Protein AF-A0A836A441-F1 (afdb_monomer)

pLDDT: mean 84.45, std 13.36, range [53.81, 96.5]

Radius of gyration: 16.5 Å; Cα contacts (8 Å, |Δi|>4): 150; chains: 1; bounding box: 39×15×45 Å

Foldseek 3Di:
DDPCLVPDDDDDLPQWDKDPWDWDDDPQKIKTKIFIAGNVPRDTPKIWIWIWHDDDQKIWIWIDIPHVDTDIDIDGNDPPDD

Sequence (82 aa):
MCVDCVEKEYPNRDFMLITNKSLKEEDGEEIVTYDHLCKNCHHVIARHEYMFSIMDEFQEYTMLCLLCGKAEDTISILPDDP

Mean predicted aligned error: 7.47 Å

Organism: Ovis aries (NCBI:txid9940)

Structure (mmCIF, N/CA/C/O backbone):
data_AF-A0A836A441-F1
#
_entry.id   AF-A0A836A441-F1
#
loop_
_atom_site.group_PDB
_atom_site.id
_atom_site.type_symbol
_atom_site.label_atom_id
_atom_site.label_alt_id
_atom_site.label_comp_id
_atom_site.label_asym_id
_atom_site.label_entity_id
_atom_site.label_seq_id
_atom_site.pdbx_PDB_ins_code
_atom_site.Cartn_x
_atom_site.Cartn_y
_atom_site.Cartn_z
_atom_site.occupancy
_atom_site.B_iso_or_equiv
_atom_site.auth_seq_id
_at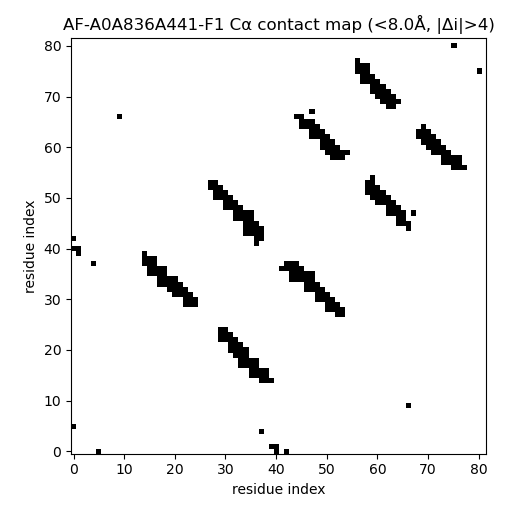om_site.auth_comp_id
_atom_site.auth_asym_id
_atom_site.auth_atom_id
_atom_site.pdbx_PDB_model_num
ATOM 1 N N . MET A 1 1 ? 16.525 4.783 -17.372 1.00 58.44 1 MET A N 1
ATOM 2 C CA . MET A 1 1 ? 15.043 4.795 -17.357 1.00 58.44 1 MET A CA 1
ATOM 3 C C . MET A 1 1 ? 14.554 4.270 -18.701 1.00 58.44 1 MET A C 1
ATOM 5 O O . MET A 1 1 ? 15.211 4.563 -19.691 1.00 58.44 1 MET A O 1
ATOM 9 N N . CYS A 1 2 ? 13.514 3.431 -18.738 1.00 62.56 2 CYS A N 1
ATOM 10 C CA . CYS A 1 2 ? 13.037 2.809 -19.980 1.00 62.56 2 CYS A CA 1
ATOM 11 C C . CYS A 1 2 ? 12.132 3.747 -20.787 1.00 62.56 2 CYS A C 1
ATOM 13 O O . CYS A 1 2 ? 11.496 4.610 -20.193 1.00 62.56 2 CYS A O 1
ATOM 15 N N . VAL A 1 3 ? 12.042 3.554 -22.107 1.00 60.84 3 VAL 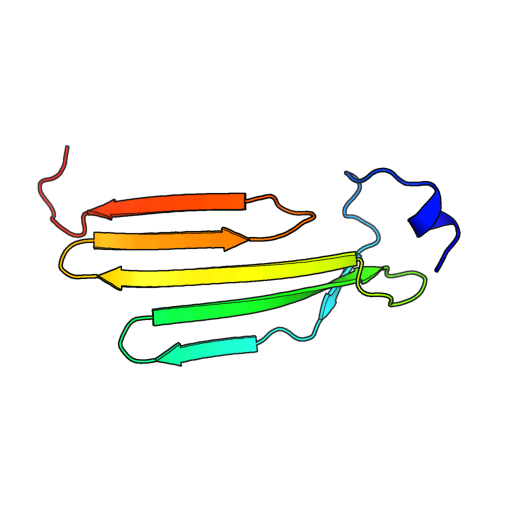A N 1
ATOM 16 C CA . VAL A 1 3 ? 11.179 4.362 -22.993 1.00 60.84 3 VAL A CA 1
ATOM 17 C C . VAL A 1 3 ? 9.710 4.287 -22.548 1.00 60.84 3 VAL A C 1
ATOM 19 O O . VAL A 1 3 ? 9.085 5.323 -22.348 1.00 60.84 3 VAL A O 1
ATOM 22 N N . ASP A 1 4 ? 9.215 3.089 -22.204 1.00 61.66 4 ASP A N 1
ATOM 23 C CA . ASP A 1 4 ? 7.861 2.899 -21.651 1.00 61.66 4 ASP A CA 1
ATOM 24 C C . ASP A 1 4 ? 7.590 3.691 -20.368 1.00 61.66 4 ASP A C 1
ATOM 26 O O . ASP A 1 4 ? 6.443 3.974 -20.045 1.00 61.66 4 ASP A O 1
ATOM 30 N N . CYS A 1 5 ? 8.636 4.007 -19.615 1.00 65.19 5 CYS A N 1
ATOM 31 C CA . CYS A 1 5 ? 8.543 4.667 -18.329 1.00 65.19 5 CYS A CA 1
ATOM 32 C C . CYS A 1 5 ? 8.581 6.198 -18.445 1.00 65.19 5 CYS A C 1
ATOM 34 O O . CYS A 1 5 ? 8.191 6.897 -17.518 1.00 65.19 5 CYS A O 1
ATOM 36 N N . VAL A 1 6 ? 9.124 6.704 -19.556 1.00 60.00 6 VAL A N 1
ATOM 37 C CA . VAL A 1 6 ? 9.223 8.136 -19.865 1.00 60.00 6 VAL A CA 1
ATOM 38 C C . VAL A 1 6 ? 7.981 8.601 -20.627 1.00 60.00 6 VAL A C 1
ATOM 40 O O . VAL A 1 6 ? 7.570 9.744 -20.475 1.00 60.00 6 VAL A O 1
ATOM 43 N N . GLU A 1 7 ? 7.371 7.716 -21.419 1.00 56.72 7 GLU A N 1
ATOM 44 C CA . GLU A 1 7 ? 6.251 8.062 -22.303 1.00 56.72 7 GLU A CA 1
ATOM 45 C C . GLU A 1 7 ? 4.861 7.755 -21.726 1.00 56.72 7 GLU A C 1
ATOM 47 O O . GLU A 1 7 ? 3.866 8.256 -22.247 1.00 56.72 7 GLU A O 1
ATOM 52 N N . LYS A 1 8 ? 4.751 6.942 -20.666 1.00 56.25 8 LYS A N 1
ATOM 53 C CA . LYS A 1 8 ? 3.449 6.580 -20.085 1.00 56.25 8 LYS A CA 1
ATOM 54 C C . LYS A 1 8 ? 3.164 7.390 -18.827 1.00 56.25 8 LYS A C 1
ATOM 56 O O . LYS A 1 8 ? 3.643 7.070 -17.744 1.00 56.25 8 LYS A O 1
ATOM 61 N N . GLU A 1 9 ? 2.309 8.398 -18.972 1.00 53.81 9 GLU A N 1
ATOM 62 C CA . GLU A 1 9 ? 1.558 8.948 -17.845 1.00 53.81 9 GLU A CA 1
ATOM 63 C C . GLU A 1 9 ? 0.624 7.845 -17.309 1.00 53.81 9 GLU A C 1
ATOM 65 O O . GLU A 1 9 ? -0.137 7.225 -18.055 1.00 53.81 9 GLU A O 1
ATOM 70 N N . TYR A 1 10 ? 0.769 7.508 -16.027 1.00 59.81 10 TYR A N 1
ATOM 71 C CA . TYR A 1 10 ? 0.162 6.340 -15.383 1.00 59.81 10 TYR A CA 1
ATOM 72 C C . TYR A 1 10 ? -1.375 6.314 -15.512 1.00 59.81 10 TYR A C 1
ATOM 74 O O . TYR A 1 10 ? -2.043 7.227 -15.032 1.00 59.81 10 TYR A O 1
ATOM 82 N N . PRO A 1 11 ? -1.956 5.239 -16.095 1.00 54.84 11 PRO A N 1
ATOM 83 C CA . PRO A 1 11 ? -2.797 4.377 -15.250 1.00 54.84 11 PRO A CA 1
ATOM 84 C C . PRO A 1 11 ? -2.734 2.875 -15.591 1.00 54.84 11 PRO A C 1
ATOM 86 O O . PRO A 1 11 ? -3.475 2.079 -15.013 1.00 54.84 11 PRO A O 1
ATOM 89 N N . ASN A 1 12 ? -1.892 2.443 -16.534 1.00 60.03 12 ASN A N 1
ATOM 90 C CA . ASN A 1 12 ? -1.834 1.031 -16.910 1.00 60.03 12 ASN A CA 1
ATOM 91 C C . ASN A 1 12 ? -0.908 0.263 -15.949 1.00 60.03 12 ASN A C 1
ATOM 93 O O . ASN A 1 12 ? 0.304 0.439 -15.953 1.00 60.03 12 ASN A O 1
ATOM 97 N N . ARG A 1 13 ? -1.496 -0.564 -15.075 1.00 64.69 13 ARG A N 1
AT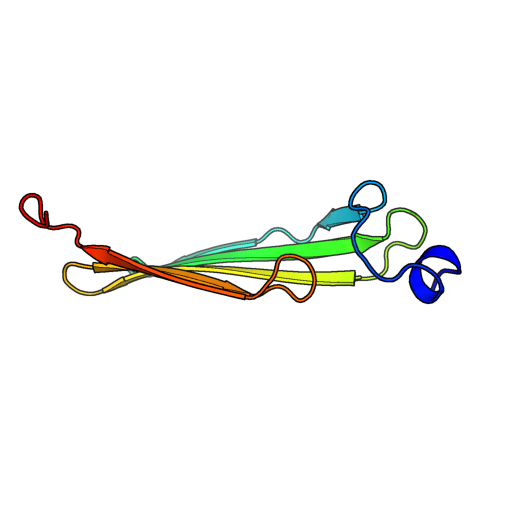OM 98 C CA . ARG A 1 13 ? -0.774 -1.289 -14.014 1.00 64.69 13 ARG A CA 1
ATOM 99 C C . ARG A 1 13 ? -0.134 -2.610 -14.476 1.00 64.69 13 ARG A C 1
ATOM 101 O O . ARG A 1 13 ? 0.534 -3.272 -13.688 1.00 64.69 13 ARG A O 1
ATOM 108 N N . ASP A 1 14 ? -0.321 -2.985 -15.739 1.00 71.62 14 ASP A N 1
ATOM 109 C CA . ASP A 1 14 ? 0.007 -4.315 -16.278 1.00 71.62 14 ASP A CA 1
ATOM 110 C C . ASP A 1 14 ? 1.525 -4.565 -16.410 1.00 71.62 14 ASP A C 1
ATOM 112 O O . ASP A 1 14 ? 2.005 -5.698 -16.430 1.00 71.62 14 ASP A O 1
ATOM 116 N N . PHE A 1 15 ? 2.318 -3.491 -16.445 1.00 72.88 15 PHE A N 1
ATOM 117 C CA . PHE A 1 15 ? 3.775 -3.546 -16.582 1.00 72.88 15 PHE A CA 1
ATOM 118 C C . PHE A 1 15 ? 4.534 -3.366 -15.263 1.00 72.88 15 PHE A C 1
ATOM 120 O O . PHE A 1 15 ? 5.720 -3.035 -15.292 1.00 72.88 15 PHE A O 1
ATOM 127 N N . MET A 1 16 ? 3.892 -3.568 -14.110 1.00 84.75 16 MET A N 1
ATOM 128 C CA . MET A 1 16 ? 4.526 -3.347 -12.808 1.00 84.75 16 MET A CA 1
ATOM 129 C C . MET A 1 16 ? 4.694 -4.638 -12.008 1.00 84.75 16 MET A C 1
ATOM 131 O O . MET A 1 16 ? 3.876 -5.550 -12.074 1.00 84.75 16 MET A O 1
ATOM 135 N N . LEU A 1 17 ? 5.769 -4.692 -11.230 1.00 89.94 17 LEU A N 1
ATOM 136 C CA . LEU A 1 17 ? 6.091 -5.744 -10.272 1.00 89.94 17 LEU A CA 1
ATOM 137 C C . LEU A 1 17 ? 6.071 -5.152 -8.863 1.00 89.94 17 LEU A C 1
ATOM 139 O O . LEU A 1 17 ? 6.388 -3.980 -8.688 1.00 89.94 17 LEU A O 1
ATOM 143 N N . ILE A 1 18 ? 5.727 -5.956 -7.861 1.00 92.31 18 ILE A N 1
ATOM 144 C CA . ILE A 1 18 ? 5.863 -5.580 -6.450 1.00 92.31 18 ILE A CA 1
ATOM 145 C C . ILE A 1 18 ? 7.080 -6.310 -5.884 1.00 92.31 18 ILE A C 1
ATOM 147 O O . ILE A 1 18 ? 7.194 -7.525 -6.042 1.00 92.31 18 ILE A O 1
ATOM 151 N N . THR A 1 19 ? 7.987 -5.582 -5.234 1.00 94.19 19 THR A N 1
ATOM 152 C CA . THR A 1 19 ? 9.158 -6.155 -4.552 1.00 94.19 19 THR A CA 1
ATOM 153 C C . THR A 1 19 ? 9.424 -5.450 -3.223 1.00 94.19 19 THR A C 1
ATOM 155 O O . THR A 1 19 ? 8.725 -4.499 -2.874 1.00 94.19 19 THR A O 1
ATOM 158 N N . ASN A 1 20 ? 10.433 -5.920 -2.482 1.00 92.62 20 ASN A N 1
ATOM 159 C CA . ASN A 1 20 ? 10.848 -5.366 -1.189 1.00 92.62 20 ASN A CA 1
ATOM 160 C C . ASN A 1 20 ? 9.684 -5.239 -0.198 1.00 92.62 20 ASN A C 1
ATOM 162 O O . ASN A 1 20 ? 9.647 -4.306 0.600 1.00 92.62 20 ASN A O 1
ATOM 166 N N . LYS A 1 21 ? 8.719 -6.168 -0.262 1.00 94.75 21 LYS A N 1
ATOM 167 C CA . LYS A 1 21 ? 7.599 -6.168 0.673 1.00 94.75 21 LYS A CA 1
ATOM 168 C C . LYS A 1 21 ? 8.139 -6.407 2.080 1.00 94.75 21 LYS A C 1
ATOM 170 O O . LYS A 1 21 ? 8.737 -7.448 2.345 1.00 94.75 21 LYS A O 1
ATOM 175 N N . SER A 1 22 ? 7.911 -5.445 2.958 1.00 96.00 22 SER A N 1
ATOM 176 C CA . SER A 1 22 ? 8.251 -5.496 4.369 1.00 96.00 22 SER A CA 1
ATOM 177 C C . SER A 1 22 ? 6.999 -5.203 5.179 1.00 96.00 22 SER A C 1
ATOM 179 O O . SER A 1 22 ? 6.167 -4.384 4.791 1.00 96.00 22 SER A O 1
ATOM 181 N N . LEU A 1 23 ? 6.866 -5.926 6.280 1.00 95.06 23 LEU A N 1
ATOM 182 C CA . LEU A 1 23 ? 5.808 -5.768 7.256 1.00 95.06 23 LEU A CA 1
ATOM 183 C C . LEU A 1 23 ? 6.490 -5.601 8.613 1.00 95.06 23 LEU A C 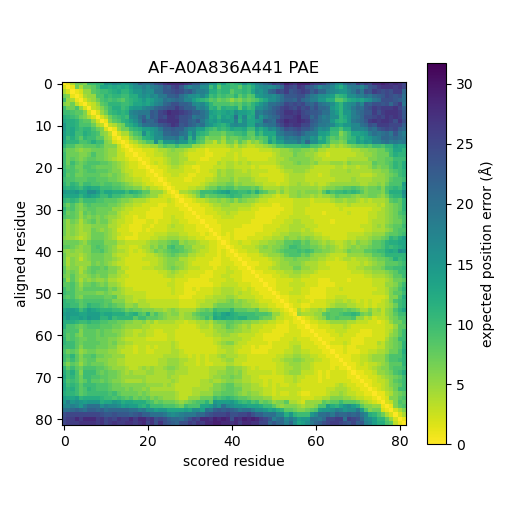1
ATOM 185 O O . LEU A 1 23 ? 7.427 -6.344 8.923 1.00 95.06 23 LEU A O 1
ATOM 189 N N . LYS A 1 24 ? 6.078 -4.579 9.356 1.00 94.81 24 LYS A N 1
ATOM 190 C CA . LYS A 1 24 ? 6.536 -4.284 10.712 1.00 94.81 24 LYS A CA 1
ATOM 191 C C . LYS A 1 24 ? 5.317 -4.177 11.607 1.00 94.81 24 LYS A C 1
ATOM 193 O O . LYS A 1 24 ? 4.368 -3.509 11.222 1.00 94.81 24 LYS A O 1
ATOM 198 N N . GLU A 1 25 ? 5.372 -4.816 12.763 1.00 94.38 25 GLU A N 1
ATOM 199 C CA . GLU A 1 25 ? 4.308 -4.785 13.763 1.00 94.38 25 GLU A CA 1
ATOM 200 C C . GLU A 1 25 ? 4.953 -4.435 15.103 1.00 94.38 25 GLU A C 1
ATOM 202 O O . GLU A 1 25 ? 5.800 -5.189 15.592 1.00 94.38 25 GLU A O 1
ATOM 207 N N . GLU A 1 26 ? 4.601 -3.288 15.674 1.00 90.69 26 GLU A N 1
ATOM 208 C CA . GLU A 1 26 ? 5.094 -2.825 16.975 1.00 90.69 26 GLU A CA 1
ATOM 209 C C . GLU A 1 26 ? 3.951 -2.150 17.741 1.00 90.69 26 GLU A C 1
ATOM 211 O O . GLU A 1 26 ? 3.296 -1.263 17.220 1.00 90.69 26 GLU A O 1
ATOM 216 N N . ASP A 1 27 ? 3.705 -2.577 18.984 1.00 85.19 27 ASP A N 1
ATOM 217 C CA . ASP A 1 27 ? 2.788 -1.915 19.936 1.00 85.19 27 ASP A CA 1
ATOM 218 C C . ASP A 1 27 ? 1.357 -1.619 19.418 1.00 85.19 27 ASP A C 1
ATOM 220 O O . ASP A 1 27 ? 0.724 -0.657 19.833 1.00 85.19 27 ASP A O 1
ATOM 224 N N . GLY A 1 28 ? 0.815 -2.451 18.519 1.00 82.75 28 GLY A N 1
ATOM 225 C CA . GLY A 1 28 ? -0.516 -2.223 17.928 1.00 82.75 28 GLY A CA 1
ATOM 226 C C . GLY A 1 28 ? -0.520 -1.304 16.698 1.00 82.75 28 GLY A C 1
ATOM 227 O O . GLY A 1 28 ? -1.591 -0.970 16.191 1.00 82.75 28 GLY A O 1
ATOM 228 N N . GLU A 1 29 ? 0.660 -0.936 16.200 1.00 91.88 29 GLU A N 1
ATOM 229 C CA . GLU A 1 29 ? 0.892 -0.356 14.879 1.00 91.88 29 GLU A CA 1
ATOM 230 C C . GLU A 1 29 ? 1.391 -1.439 13.908 1.00 91.88 29 GLU A C 1
ATOM 232 O O . GLU A 1 29 ? 2.300 -2.214 14.218 1.00 91.88 29 GLU A O 1
ATOM 237 N N . GLU A 1 30 ? 0.822 -1.470 12.706 1.00 95.44 30 GLU A N 1
ATOM 238 C CA . GLU A 1 30 ? 1.253 -2.291 11.582 1.00 95.44 30 GLU A CA 1
ATOM 239 C C . GLU A 1 30 ? 1.646 -1.403 10.396 1.00 95.44 30 GLU A C 1
ATOM 241 O O . GLU A 1 30 ? 0.840 -0.649 9.851 1.00 95.44 30 GLU A O 1
ATOM 246 N N . ILE A 1 31 ? 2.884 -1.536 9.926 1.00 95.88 31 ILE A N 1
ATOM 247 C CA . ILE A 1 31 ? 3.397 -0.815 8.761 1.00 95.88 31 ILE A CA 1
ATOM 248 C C . ILE A 1 31 ? 3.738 -1.811 7.657 1.00 95.88 31 ILE A C 1
ATOM 250 O O . ILE A 1 31 ? 4.639 -2.645 7.786 1.00 95.88 31 ILE A O 1
ATOM 254 N N . VAL A 1 32 ? 3.071 -1.673 6.515 1.00 96.50 32 VAL A N 1
ATOM 255 C CA . VAL A 1 32 ? 3.330 -2.427 5.290 1.00 96.50 32 VAL A CA 1
ATOM 256 C C . VAL A 1 32 ? 3.983 -1.512 4.264 1.00 96.50 32 VAL A C 1
ATOM 258 O O . VAL A 1 32 ? 3.403 -0.527 3.817 1.00 96.50 32 VAL A O 1
ATOM 261 N N . THR A 1 33 ? 5.182 -1.876 3.819 1.00 96.38 33 THR A N 1
ATOM 262 C CA . THR A 1 33 ? 5.890 -1.153 2.755 1.00 96.38 33 THR A CA 1
ATOM 263 C C . THR A 1 33 ? 6.238 -2.077 1.605 1.00 96.38 33 THR A C 1
ATOM 265 O O . THR A 1 33 ? 6.572 -3.243 1.813 1.00 96.38 33 THR A O 1
ATOM 268 N N . TYR A 1 34 ? 6.150 -1.579 0.376 1.00 96.38 34 TYR A N 1
ATOM 269 C CA . TYR A 1 34 ? 6.636 -2.285 -0.808 1.00 96.38 34 TYR A CA 1
ATOM 270 C C . TYR A 1 34 ? 6.923 -1.322 -1.961 1.00 96.38 34 TYR A C 1
ATOM 272 O O . TYR A 1 34 ? 6.385 -0.218 -2.022 1.00 96.38 34 TYR A O 1
ATOM 280 N N . ASP A 1 35 ? 7.748 -1.755 -2.910 1.00 94.25 35 ASP A N 1
ATOM 281 C CA . ASP A 1 35 ? 8.111 -0.957 -4.080 1.00 94.25 35 ASP A CA 1
ATOM 282 C C . ASP A 1 35 ? 7.392 -1.461 -5.334 1.00 94.25 35 ASP A C 1
ATOM 284 O O . ASP A 1 35 ? 7.373 -2.661 -5.625 1.00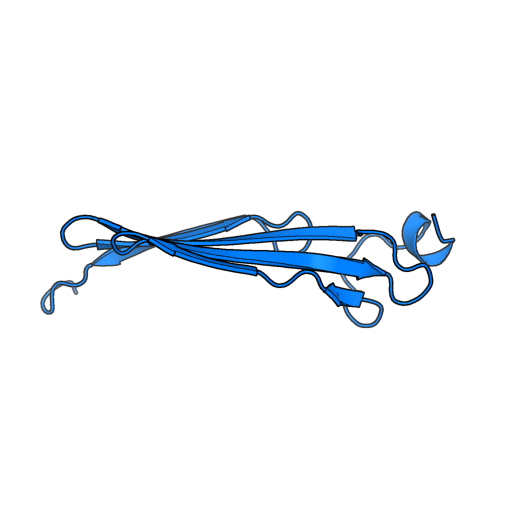 94.25 35 ASP A O 1
ATOM 288 N N . HIS A 1 36 ? 6.850 -0.530 -6.117 1.00 91.31 36 HIS A N 1
ATOM 289 C CA . HIS A 1 36 ? 6.395 -0.774 -7.480 1.00 91.31 36 HIS A CA 1
ATOM 290 C C . HIS A 1 36 ? 7.582 -0.651 -8.429 1.00 91.31 36 HIS A C 1
ATOM 292 O O . HIS A 1 36 ? 8.176 0.421 -8.533 1.00 91.31 36 HIS A O 1
ATOM 298 N N . LEU A 1 37 ? 7.922 -1.719 -9.146 1.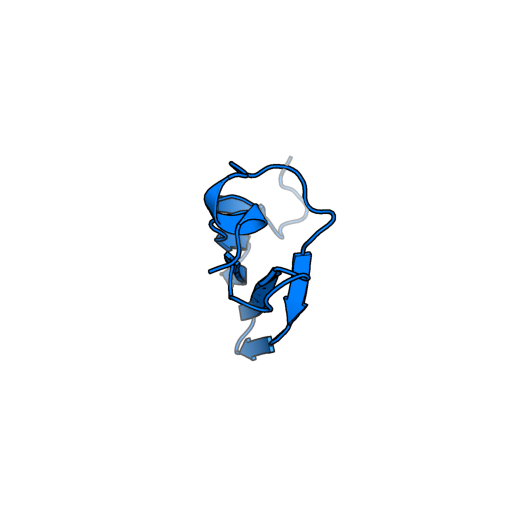00 89.12 37 LEU A N 1
ATOM 299 C CA . LEU A 1 37 ? 8.992 -1.731 -10.139 1.00 89.12 37 LEU A CA 1
ATOM 300 C C . LEU A 1 37 ? 8.438 -1.840 -11.549 1.00 89.12 37 LEU A C 1
ATOM 302 O O . LEU A 1 37 ? 7.488 -2.575 -11.797 1.00 89.12 37 LEU A O 1
ATOM 306 N N . CYS A 1 38 ? 9.089 -1.187 -12.505 1.00 86.75 38 CYS A N 1
ATOM 307 C CA . CYS A 1 38 ? 8.814 -1.432 -13.915 1.00 86.75 38 CYS A CA 1
ATOM 308 C C . CYS A 1 38 ? 9.276 -2.846 -14.303 1.00 86.75 38 CYS A C 1
ATOM 310 O O . CYS A 1 38 ? 10.453 -3.166 -14.178 1.00 86.75 38 CYS A O 1
ATOM 312 N N . LYS A 1 39 ? 8.394 -3.672 -14.865 1.00 84.12 39 LYS A N 1
ATOM 313 C CA . LYS A 1 39 ? 8.710 -5.026 -15.351 1.00 84.12 39 LYS A CA 1
ATOM 314 C C . LYS A 1 39 ? 9.780 -5.044 -16.449 1.00 84.12 39 LYS A C 1
ATOM 316 O O . LYS A 1 39 ? 10.485 -6.034 -16.594 1.00 84.12 39 LYS A O 1
ATOM 321 N N . ASN A 1 40 ? 9.902 -3.963 -17.224 1.00 83.69 40 ASN A N 1
ATOM 322 C CA . ASN A 1 40 ? 10.801 -3.915 -18.379 1.00 83.69 40 ASN A CA 1
ATOM 323 C C . ASN A 1 40 ? 12.246 -3.532 -18.006 1.00 83.69 40 ASN A C 1
ATOM 325 O O . ASN A 1 40 ? 13.197 -4.017 -18.608 1.00 83.69 40 ASN A O 1
ATOM 329 N N . CYS A 1 41 ? 12.436 -2.660 -17.009 1.00 86.94 41 CYS A N 1
ATOM 330 C CA . CYS A 1 41 ? 13.770 -2.169 -16.628 1.00 86.94 41 CYS A CA 1
ATOM 331 C C . CYS A 1 41 ? 14.086 -2.241 -15.132 1.00 86.94 41 CYS A C 1
ATOM 333 O O . CYS A 1 41 ? 15.161 -1.811 -14.725 1.00 86.94 41 CYS A O 1
ATOM 335 N N . HIS A 1 42 ? 13.163 -2.767 -14.328 1.00 86.75 42 HIS A N 1
ATOM 336 C CA . HIS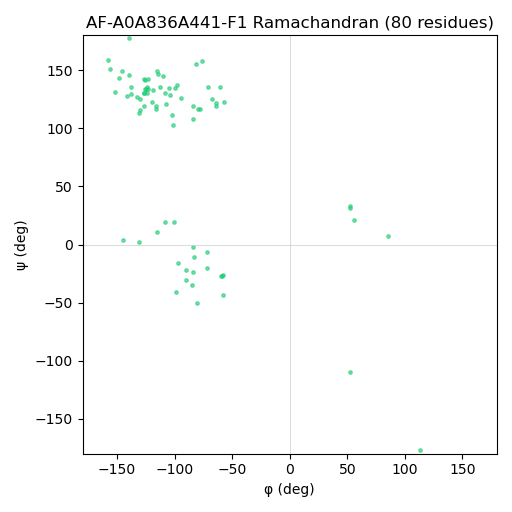 A 1 42 ? 13.291 -2.972 -12.884 1.00 86.75 42 HIS A CA 1
ATOM 337 C C . HIS A 1 42 ? 13.627 -1.717 -12.068 1.00 86.75 42 HIS A C 1
ATOM 339 O O . HIS A 1 42 ? 14.106 -1.827 -10.944 1.00 86.75 42 HIS A O 1
ATOM 345 N N . HIS A 1 43 ? 13.367 -0.515 -12.586 1.00 85.81 43 HIS A N 1
ATOM 346 C CA . HIS A 1 43 ? 13.468 0.682 -11.755 1.00 85.81 43 HIS A CA 1
ATOM 347 C C . HIS A 1 43 ? 12.272 0.804 -10.817 1.00 85.81 43 HIS A C 1
ATOM 349 O O . HIS A 1 43 ? 11.193 0.304 -11.134 1.00 85.81 43 HIS A O 1
ATOM 355 N N . VAL A 1 44 ? 12.443 1.549 -9.727 1.00 88.44 44 VAL A N 1
ATOM 356 C CA . VAL A 1 44 ? 11.366 1.887 -8.790 1.00 88.44 44 VAL A CA 1
ATOM 357 C C . VAL A 1 44 ? 10.502 3.011 -9.369 1.00 88.44 44 VAL A C 1
ATOM 359 O O . VAL A 1 44 ? 10.992 4.108 -9.619 1.00 88.44 44 VAL A O 1
ATOM 362 N N . ILE A 1 45 ? 9.233 2.702 -9.622 1.00 86.56 45 ILE A N 1
ATOM 363 C CA . ILE A 1 45 ? 8.183 3.605 -10.116 1.00 86.56 45 ILE A CA 1
ATOM 364 C C . ILE A 1 45 ? 7.620 4.434 -8.962 1.00 86.56 45 ILE A C 1
ATOM 366 O O . ILE A 1 45 ? 7.491 5.651 -9.048 1.00 86.56 45 ILE A O 1
ATOM 370 N N . ALA A 1 46 ? 7.258 3.750 -7.882 1.00 90.19 46 ALA A N 1
ATOM 371 C CA . ALA A 1 46 ? 6.650 4.346 -6.711 1.00 90.19 46 ALA A CA 1
ATOM 372 C C . ALA A 1 46 ? 6.914 3.453 -5.507 1.00 90.19 46 ALA A C 1
ATOM 374 O O . ALA A 1 46 ? 7.000 2.232 -5.634 1.00 90.19 46 ALA A O 1
ATOM 375 N N . ARG A 1 47 ? 6.983 4.072 -4.337 1.00 92.94 47 ARG A N 1
ATOM 376 C CA . ARG A 1 47 ? 6.972 3.364 -3.066 1.00 92.94 47 ARG A CA 1
ATOM 377 C C . ARG A 1 47 ? 5.561 3.393 -2.507 1.00 92.94 47 ARG A C 1
ATOM 379 O O . ARG A 1 47 ? 4.871 4.406 -2.636 1.00 92.94 47 ARG A O 1
ATOM 386 N N . HIS A 1 48 ? 5.126 2.264 -1.978 1.00 95.31 48 HIS A N 1
ATOM 387 C CA . HIS A 1 48 ? 3.860 2.120 -1.293 1.00 95.31 48 HIS A CA 1
ATOM 388 C C . HIS A 1 48 ? 4.134 1.954 0.191 1.00 95.31 48 HIS A C 1
ATOM 390 O O . HIS A 1 48 ? 4.953 1.124 0.590 1.00 95.31 48 HIS A O 1
ATOM 396 N N . GLU A 1 49 ? 3.429 2.745 0.976 1.00 96.50 49 GLU A N 1
ATOM 397 C CA . GLU A 1 49 ? 3.418 2.680 2.422 1.00 96.50 49 GLU A CA 1
ATOM 398 C C . GLU A 1 49 ? 1.963 2.663 2.867 1.00 96.50 49 GLU A C 1
ATOM 400 O O . GLU A 1 49 ? 1.164 3.502 2.453 1.00 96.50 49 GLU A O 1
ATOM 405 N N . TYR A 1 50 ? 1.621 1.654 3.648 1.00 96.19 50 TYR A N 1
ATOM 406 C CA . TYR A 1 50 ? 0.345 1.521 4.319 1.00 96.19 50 TYR A CA 1
ATOM 407 C C . TYR A 1 50 ? 0.637 1.366 5.803 1.00 96.19 50 TYR A C 1
ATOM 409 O O . TYR A 1 50 ? 1.483 0.558 6.183 1.00 96.19 50 TYR A O 1
ATOM 417 N N . MET A 1 51 ? -0.042 2.155 6.616 1.00 94.62 51 MET A N 1
ATOM 418 C CA . MET A 1 51 ? 0.073 2.157 8.061 1.00 94.62 51 MET A CA 1
ATOM 419 C C . MET A 1 51 ? -1.309 1.922 8.642 1.00 94.62 51 MET A C 1
ATOM 421 O O . MET A 1 51 ? -2.294 2.510 8.193 1.00 94.62 51 MET A O 1
ATOM 425 N N . PHE A 1 52 ? -1.356 1.055 9.633 1.00 95.06 52 PHE A N 1
ATOM 426 C CA . PHE A 1 52 ? -2.511 0.803 10.461 1.00 95.06 52 PHE A CA 1
ATOM 427 C C . PHE A 1 52 ? -2.094 0.994 11.911 1.00 95.06 52 PHE A C 1
ATOM 429 O O . PHE A 1 52 ? -1.047 0.495 12.311 1.00 95.06 52 PHE A O 1
ATOM 436 N N . SER A 1 53 ? -2.892 1.701 12.693 1.00 93.81 53 SER A N 1
ATOM 437 C CA . SER A 1 53 ? -2.654 1.869 14.124 1.00 93.81 53 SER A CA 1
ATOM 438 C C . SER A 1 53 ? -3.961 1.785 14.886 1.00 93.81 53 SER A C 1
ATOM 440 O O . SER A 1 53 ? -5.014 2.206 14.406 1.00 93.81 53 SER A O 1
ATOM 442 N N . ILE A 1 54 ? -3.893 1.230 16.093 1.00 91.06 54 ILE A N 1
ATOM 443 C CA . ILE A 1 54 ? -4.988 1.301 17.056 1.00 91.06 54 ILE A CA 1
ATOM 444 C C . ILE A 1 54 ? -4.619 2.36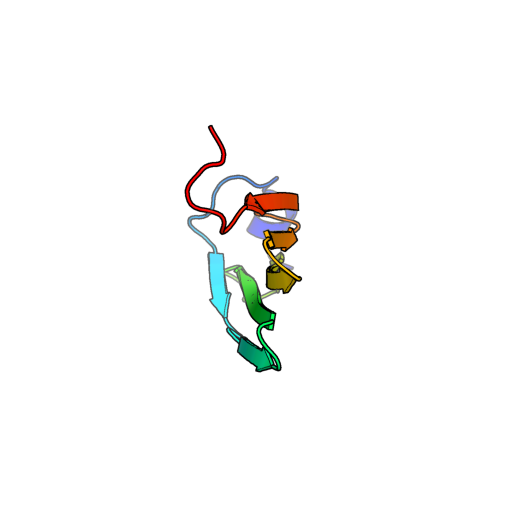8 18.082 1.00 91.06 54 ILE A C 1
ATOM 446 O O . ILE A 1 54 ? -3.688 2.187 18.866 1.00 91.06 54 ILE A O 1
ATOM 450 N N . MET A 1 55 ? -5.351 3.479 18.072 1.00 87.56 55 MET A N 1
ATOM 451 C CA . MET A 1 55 ? -5.202 4.562 19.040 1.00 87.56 55 MET A CA 1
ATOM 452 C C . MET A 1 55 ? -6.487 4.698 19.851 1.00 87.56 55 MET A C 1
ATOM 454 O O . MET A 1 55 ? -7.550 5.010 19.314 1.00 87.56 55 MET A O 1
ATOM 458 N N . ASP A 1 56 ? -6.378 4.458 21.160 1.00 86.38 56 ASP A N 1
ATOM 459 C CA . ASP A 1 56 ? -7.505 4.437 22.096 1.00 86.38 56 ASP A CA 1
ATOM 460 C C . ASP A 1 56 ? -8.635 3.498 21.613 1.00 86.38 56 ASP A C 1
ATOM 462 O O . ASP A 1 56 ? -8.468 2.280 21.595 1.00 86.38 56 ASP A O 1
ATOM 466 N N . GLU A 1 57 ? -9.770 4.066 21.196 1.00 88.44 57 GLU A N 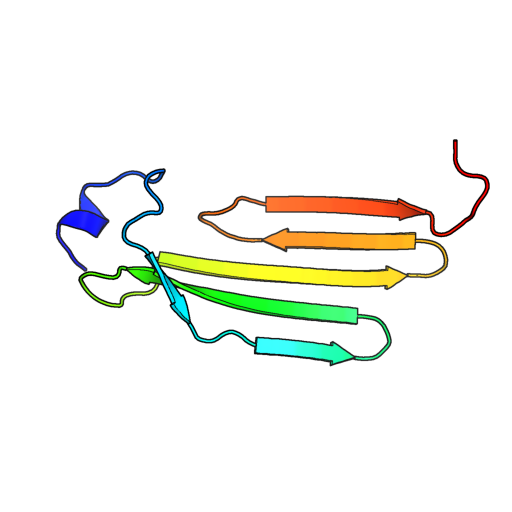1
ATOM 467 C CA . GLU A 1 57 ? -10.966 3.359 20.719 1.00 88.44 57 GLU A CA 1
ATOM 468 C C . GLU A 1 57 ? -11.165 3.504 19.194 1.00 88.44 57 GLU A C 1
ATOM 470 O O . GLU A 1 57 ? -12.271 3.323 18.675 1.00 88.44 57 GLU A O 1
ATOM 475 N N . PHE A 1 58 ? -10.110 3.860 18.457 1.00 90.56 58 PHE A N 1
ATOM 476 C CA . PHE A 1 58 ? -10.156 4.074 17.013 1.00 90.56 58 PHE A CA 1
ATOM 477 C C . PHE A 1 58 ? -9.095 3.249 16.286 1.00 90.56 58 PHE A C 1
ATOM 479 O O . PHE A 1 58 ? -7.967 3.074 16.745 1.00 90.56 58 PHE A O 1
ATOM 486 N N . GLN A 1 59 ? -9.485 2.754 15.118 1.00 91.81 59 GLN A N 1
ATOM 487 C CA . GLN A 1 59 ? -8.600 2.200 14.105 1.00 91.81 59 GLN A CA 1
ATOM 488 C C . GLN A 1 59 ? -8.266 3.299 13.106 1.00 91.81 59 GLN A C 1
ATOM 490 O O . GLN A 1 59 ? -9.175 3.904 12.540 1.00 91.81 59 GLN A O 1
ATOM 495 N N . GLU A 1 60 ? -6.986 3.537 12.866 1.00 94.44 60 GLU A N 1
ATOM 496 C CA . GLU A 1 60 ? -6.511 4.513 11.894 1.00 94.44 60 GLU A CA 1
ATOM 497 C C . GLU A 1 60 ? -5.826 3.801 10.731 1.00 94.44 60 GLU A C 1
ATOM 499 O O . GLU A 1 60 ? -5.023 2.887 10.914 1.00 94.44 60 GLU A O 1
ATOM 504 N N . TYR A 1 61 ? -6.144 4.241 9.518 1.00 95.25 61 TYR A N 1
ATOM 505 C CA . TYR A 1 61 ? -5.642 3.691 8.270 1.00 95.25 61 TYR A CA 1
ATOM 506 C C . TYR A 1 61 ? -5.033 4.811 7.441 1.00 95.25 61 TYR A C 1
ATOM 508 O O . TYR A 1 61 ? -5.729 5.733 7.025 1.00 95.25 61 TYR A O 1
ATOM 516 N N . THR A 1 62 ? -3.744 4.714 7.136 1.00 95.69 62 THR A N 1
ATOM 517 C CA . THR A 1 62 ? -3.055 5.660 6.252 1.00 95.69 62 THR A CA 1
ATOM 518 C C . THR A 1 62 ? -2.411 4.920 5.090 1.00 95.69 62 THR A C 1
ATOM 520 O O . THR A 1 62 ? -1.734 3.914 5.266 1.00 95.69 62 THR A O 1
ATOM 523 N N . MET A 1 63 ? -2.593 5.424 3.874 1.00 96.06 63 MET A N 1
ATOM 524 C CA . MET A 1 63 ? -1.948 4.938 2.659 1.00 96.06 63 MET A CA 1
ATOM 525 C C . MET A 1 63 ? -1.253 6.096 1.951 1.00 96.06 63 MET A C 1
ATOM 527 O O . MET A 1 63 ? -1.868 7.115 1.636 1.00 96.06 63 MET A O 1
ATOM 531 N N . LEU A 1 64 ? 0.013 5.898 1.600 1.00 95.12 64 LEU A N 1
ATOM 532 C CA . LEU A 1 64 ? 0.817 6.832 0.831 1.00 95.12 64 LEU A CA 1
ATOM 533 C C . LEU A 1 64 ? 1.518 6.110 -0.321 1.00 95.12 64 LEU A C 1
ATOM 535 O O . LEU A 1 64 ? 2.433 5.306 -0.142 1.00 95.12 64 LEU A O 1
ATOM 539 N N . CYS A 1 65 ? 1.121 6.437 -1.548 1.00 93.06 65 CYS A N 1
ATOM 540 C CA . CYS A 1 65 ? 1.790 5.954 -2.745 1.00 93.06 65 CYS A CA 1
ATOM 541 C C . CYS A 1 65 ? 1.632 6.941 -3.903 1.00 93.06 65 CYS A C 1
ATOM 543 O O . CYS A 1 65 ? 0.521 7.331 -4.252 1.00 93.06 65 CYS A O 1
ATOM 545 N N . LEU A 1 66 ? 2.731 7.280 -4.584 1.00 86.94 66 LEU A N 1
ATOM 546 C CA . LEU A 1 66 ? 2.687 8.174 -5.754 1.00 86.94 66 LEU A CA 1
ATOM 547 C C . LEU A 1 66 ? 1.789 7.636 -6.886 1.00 86.94 66 LEU A C 1
ATOM 549 O O . LEU A 1 66 ? 1.247 8.408 -7.667 1.00 86.94 66 LEU A O 1
ATOM 553 N N . LEU A 1 67 ? 1.631 6.312 -6.957 1.00 86.56 67 LEU A N 1
ATOM 554 C CA . LEU A 1 67 ? 0.848 5.632 -7.982 1.00 86.56 67 LEU A CA 1
ATOM 555 C C . LEU A 1 67 ? -0.562 5.244 -7.514 1.00 86.56 67 LEU A C 1
ATOM 557 O O . LEU A 1 67 ? -1.512 5.316 -8.293 1.00 86.56 67 LEU A O 1
ATOM 561 N N . CYS A 1 68 ? -0.699 4.760 -6.275 1.00 89.50 68 CYS A N 1
ATOM 562 C CA . CYS A 1 68 ? -1.995 4.304 -5.764 1.00 89.50 68 CYS A CA 1
ATOM 563 C C . CYS A 1 68 ? -2.839 5.455 -5.212 1.00 89.50 68 CYS A C 1
ATOM 565 O O . CYS A 1 68 ? -4.060 5.337 -5.204 1.00 89.50 68 CYS A O 1
ATOM 567 N N . GLY A 1 69 ? -2.201 6.556 -4.815 1.00 89.81 69 GLY A N 1
ATOM 568 C CA . GLY A 1 69 ? -2.841 7.707 -4.198 1.00 89.81 69 GLY A CA 1
ATOM 569 C C . GLY A 1 69 ? -2.423 7.892 -2.744 1.00 89.81 69 GLY A C 1
ATOM 570 O O . GLY A 1 69 ? -1.565 7.182 -2.214 1.00 89.81 69 GLY A O 1
ATOM 571 N N . LYS A 1 70 ? -3.035 8.894 -2.121 1.00 94.00 70 LYS A N 1
ATOM 572 C CA . LYS A 1 70 ? -2.936 9.160 -0.689 1.00 94.00 70 LYS A CA 1
ATOM 573 C C . LYS A 1 70 ? -4.331 9.041 -0.095 1.00 94.00 70 LYS A C 1
ATOM 575 O O . LYS A 1 70 ? -5.261 9.587 -0.690 1.00 94.00 70 LYS A O 1
ATOM 580 N N . ALA A 1 71 ? -4.470 8.327 1.010 1.00 94.94 71 ALA A N 1
ATOM 581 C CA . ALA A 1 71 ? -5.734 8.163 1.713 1.00 94.94 71 ALA A CA 1
ATOM 582 C C . ALA A 1 71 ? -5.477 8.026 3.212 1.00 94.94 71 ALA A C 1
ATOM 584 O O . ALA A 1 71 ? -4.492 7.412 3.609 1.00 94.94 71 ALA A O 1
ATOM 585 N N . GLU A 1 72 ? -6.369 8.595 4.008 1.00 95.56 72 GLU A N 1
ATOM 586 C CA . GLU A 1 72 ? -6.355 8.573 5.468 1.00 95.56 72 GLU A CA 1
ATOM 587 C C . GLU A 1 72 ? -7.807 8.339 5.901 1.00 95.56 72 GLU A C 1
ATOM 589 O O . GLU A 1 72 ? -8.705 8.999 5.371 1.00 95.56 72 GLU A O 1
ATOM 594 N N . ASP A 1 73 ? -8.045 7.372 6.783 1.00 94.88 73 ASP A N 1
ATOM 595 C CA . ASP A 1 73 ? -9.376 6.997 7.268 1.00 94.88 73 ASP A CA 1
ATOM 596 C C . ASP A 1 73 ? -9.310 6.548 8.730 1.00 94.88 73 ASP A C 1
ATOM 598 O O . ASP A 1 73 ? -8.293 6.007 9.170 1.00 94.88 73 ASP A O 1
ATOM 602 N N . THR A 1 74 ? -10.386 6.775 9.486 1.00 93.25 74 THR A N 1
ATOM 603 C CA . THR A 1 74 ? -10.472 6.398 10.901 1.00 93.25 74 THR A CA 1
ATOM 604 C C . THR A 1 74 ? -11.835 5.794 11.228 1.00 93.25 74 THR A C 1
ATOM 606 O O . THR A 1 74 ? -12.873 6.297 10.799 1.00 93.25 74 THR A O 1
ATOM 609 N N . ILE A 1 75 ? -11.843 4.695 11.988 1.00 91.25 75 ILE A N 1
ATOM 610 C CA . ILE A 1 75 ? -13.048 3.908 12.285 1.00 91.25 75 ILE A CA 1
ATOM 611 C C . ILE A 1 75 ? -13.117 3.602 13.785 1.00 91.25 75 ILE A C 1
ATOM 613 O O . ILE A 1 75 ? -12.178 3.038 14.346 1.00 91.25 75 ILE A O 1
ATOM 617 N N . SER A 1 76 ? -14.240 3.929 14.432 1.00 90.31 76 SER A N 1
ATOM 618 C CA . SER A 1 76 ? -14.505 3.575 15.835 1.00 90.31 76 SER A CA 1
ATOM 619 C C . SER A 1 76 ? -14.513 2.051 16.032 1.00 90.31 76 SER A C 1
ATOM 621 O O . SER A 1 76 ? -15.148 1.327 15.265 1.00 90.31 76 SER A O 1
ATOM 623 N N . ILE A 1 77 ? -13.862 1.543 17.086 1.00 83.56 77 ILE A N 1
ATOM 624 C CA . ILE A 1 77 ? -13.972 0.122 17.488 1.00 83.56 77 ILE A CA 1
ATOM 625 C C . ILE A 1 77 ? -15.212 -0.151 18.346 1.00 83.56 77 ILE A C 1
ATOM 627 O O . ILE A 1 77 ? -15.542 -1.307 18.621 1.00 83.56 77 ILE A O 1
ATOM 631 N N . LEU A 1 78 ? -15.886 0.911 18.794 1.00 81.44 78 LEU A N 1
ATOM 632 C CA . LEU A 1 78 ? -17.046 0.816 19.665 1.00 81.44 78 LEU A CA 1
ATOM 633 C C . LEU A 1 78 ? -18.260 0.250 18.907 1.00 81.44 78 LEU A C 1
ATOM 635 O O . LEU A 1 78 ? -18.562 0.693 17.802 1.00 81.44 78 LEU A O 1
ATOM 639 N N . PRO A 1 79 ? -19.005 -0.694 19.507 1.00 71.19 79 PRO A N 1
ATOM 640 C CA . PRO A 1 79 ? -20.096 -1.405 18.838 1.00 71.19 79 PRO A CA 1
ATOM 641 C C . PRO A 1 79 ? -21.363 -0.567 18.571 1.00 71.19 79 PRO A C 1
ATOM 643 O O . PRO A 1 79 ? -22.283 -1.090 17.947 1.00 71.19 79 PRO A O 1
ATOM 646 N N . ASP A 1 80 ? -21.439 0.678 19.059 1.00 64.12 80 ASP A N 1
ATOM 647 C CA . ASP A 1 80 ? -22.654 1.522 19.064 1.00 64.12 80 ASP A CA 1
ATOM 648 C C . ASP A 1 80 ? -22.533 2.785 18.179 1.00 64.12 80 ASP A C 1
ATOM 650 O O . ASP A 1 80 ? -23.375 3.676 18.260 1.00 64.12 80 ASP A O 1
ATOM 654 N N . ASP A 1 81 ? -21.490 2.893 17.345 1.00 54.53 81 ASP A N 1
ATOM 655 C CA . ASP A 1 81 ? -21.317 4.023 16.415 1.00 54.53 81 ASP A CA 1
ATOM 656 C C . ASP A 1 81 ? -22.204 3.809 15.152 1.00 54.53 81 ASP A C 1
ATOM 658 O O . ASP A 1 81 ? -22.033 2.788 14.476 1.00 54.53 81 ASP A O 1
ATOM 662 N N . PRO A 1 82 ? -23.208 4.675 14.877 1.00 60.25 82 PRO A N 1
ATOM 663 C CA . PRO A 1 82 ? -24.255 4.477 13.858 1.00 60.25 82 PRO A CA 1
ATOM 664 C C . PRO A 1 82 ? -23.836 4.684 12.393 1.00 60.25 82 PRO A C 1
ATOM 666 O O . PRO A 1 82 ? -22.942 5.511 12.114 1.00 60.25 82 PRO A O 1
#

Nearest PDB structures (foldseek):
  2jox-assembly1_A  TM=8.626E-01  e=6.241E-10  Homo sapiens
  5xdn-assembly1_B  TM=7.256E-01  e=8.256E-01  Homo sapiens
  7nie-assembly1_C  TM=7.254E-01  e=1.524E+00  Sus scrofa
  7tcv-assembly1_XXX-2  TM=7.250E-01  e=2.250E+00  Mus musculus
  3emn-assembly1_X  TM=7.254E-01  e=6.134E+00  Mus musculus

InterPro domains:
  IPR009508 Transcription activator, Churchill [PF06573] (13-82)
  IPR009508 Transcription activator, Churchill [PTHR31931] (13-82)
  IPR038543 Churchill superfamily [G3DSA:2.60.40.4240] (12-82)

Solvent-accessible surface area (backbone atoms only — not comparable to full-atom values): 4920 Å² total; per-residue (Å²): 134,47,70,74,68,75,73,51,81,86,80,80,69,87,56,55,39,81,44,79,74,44,77,47,79,55,98,63,31,39,41,40,35,32,33,34,22,34,66,89,70,67,45,80,76,31,56,38,40,36,39,37,35,60,56,95,62,31,39,38,42,39,37,46,20,88,78,87,42,73,50,75,51,77,45,72,70,58,96,80,75,130

Secondary structure (DSSP, 8-state):
--HHHHH--S---TTEEEEEEEEEEETTEEEEEEEEEETTT--EEEEEEEEEEEETTEEEEEEEETTTEEEEEEEE-STT--